Protein AF-A0A9E3B1H8-F1 (afdb_monomer)

Structure (mmCIF, N/CA/C/O backbone):
data_AF-A0A9E3B1H8-F1
#
_entry.id   AF-A0A9E3B1H8-F1
#
loop_
_atom_site.group_PDB
_atom_site.id
_atom_site.type_symbol
_atom_site.label_atom_id
_atom_site.label_alt_id
_atom_site.label_comp_id
_atom_site.label_asym_id
_atom_site.label_entity_id
_atom_site.label_seq_id
_atom_site.pdbx_PDB_ins_code
_atom_site.Cartn_x
_atom_site.Cartn_y
_atom_site.Cartn_z
_atom_site.occupancy
_atom_site.B_iso_or_equiv
_atom_site.auth_seq_id
_atom_site.auth_comp_id
_atom_site.auth_asym_id
_atom_site.auth_atom_id
_atom_site.pdbx_PDB_model_num
ATOM 1 N N . MET A 1 1 ? -5.905 3.037 27.841 1.00 47.97 1 MET A N 1
ATOM 2 C CA . MET A 1 1 ? -5.403 2.439 26.587 1.00 47.97 1 MET A 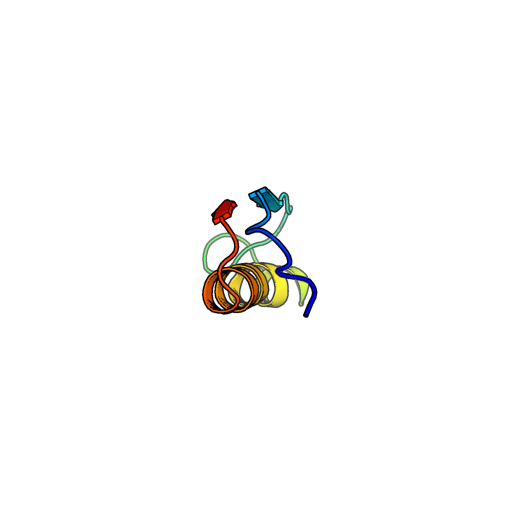CA 1
ATOM 3 C C . MET A 1 1 ? -6.093 3.175 25.456 1.00 47.97 1 MET A C 1
ATOM 5 O O . MET A 1 1 ? -7.316 3.140 25.407 1.00 47.97 1 MET A O 1
ATOM 9 N N . GLN A 1 2 ? -5.357 3.962 24.672 1.00 57.84 2 GLN A N 1
ATOM 10 C CA . GLN A 1 2 ? -5.933 4.720 23.559 1.00 57.84 2 GLN A CA 1
ATOM 11 C C . GLN A 1 2 ? -6.385 3.706 22.497 1.00 57.84 2 GLN A C 1
ATOM 13 O O . GLN A 1 2 ? -5.557 2.978 21.964 1.00 57.84 2 GLN A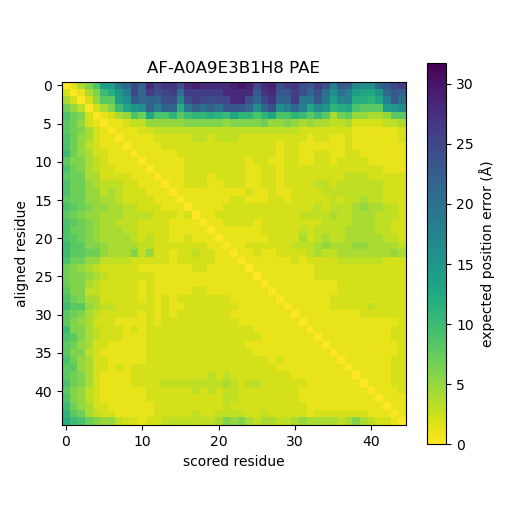 O 1
ATOM 18 N N . TYR A 1 3 ? -7.687 3.607 22.233 1.00 58.22 3 TYR A N 1
ATOM 19 C CA . TYR A 1 3 ? -8.184 2.884 21.063 1.00 58.22 3 TYR A CA 1
ATOM 20 C C . TYR A 1 3 ? -8.014 3.807 19.858 1.00 58.22 3 TYR A C 1
ATOM 22 O O . TYR A 1 3 ? -8.861 4.675 19.626 1.00 58.22 3 TYR A O 1
ATOM 30 N N . GLU A 1 4 ? -6.913 3.672 19.122 1.00 75.12 4 GLU A N 1
ATOM 31 C CA . GLU A 1 4 ? -6.784 4.326 17.820 1.00 75.12 4 GLU A CA 1
ATOM 32 C C . GLU A 1 4 ? -7.868 3.771 16.895 1.00 75.12 4 GLU A C 1
ATOM 34 O O . GLU A 1 4 ? -7.937 2.577 16.610 1.00 75.12 4 GLU A O 1
ATOM 39 N N . GLN A 1 5 ? -8.797 4.649 16.521 1.00 86.31 5 GLN A N 1
ATOM 40 C CA . GLN A 1 5 ? -9.918 4.292 15.665 1.00 86.31 5 GLN A CA 1
ATOM 41 C C . GLN A 1 5 ? -9.403 3.922 14.265 1.00 86.31 5 GLN A C 1
ATOM 43 O O . GLN A 1 5 ? -8.433 4.529 13.801 1.00 86.31 5 GLN A O 1
ATOM 48 N N . PRO A 1 6 ? -10.066 2.990 13.557 1.00 93.44 6 PRO A N 1
ATOM 49 C CA . PRO A 1 6 ? -9.783 2.709 12.155 1.00 93.44 6 PRO A CA 1
ATOM 50 C C . PRO A 1 6 ? -9.741 3.991 11.315 1.00 93.44 6 PRO A C 1
ATOM 52 O O . PRO A 1 6 ? -10.722 4.735 11.242 1.00 93.44 6 PRO A O 1
ATOM 55 N N . LEU A 1 7 ? -8.604 4.247 10.6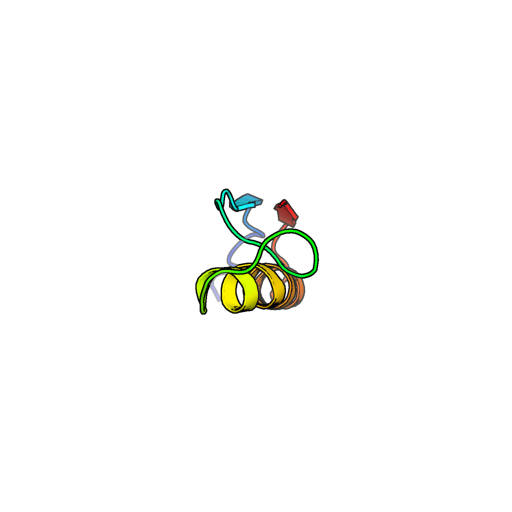68 1.00 96.94 7 LEU A N 1
ATOM 56 C CA . LEU A 1 7 ? -8.454 5.353 9.729 1.00 96.94 7 LEU A CA 1
ATOM 57 C C . LEU A 1 7 ? -9.040 4.993 8.363 1.00 96.94 7 LEU A C 1
ATOM 59 O O . LEU A 1 7 ? -9.079 3.823 7.983 1.00 96.94 7 LEU A O 1
ATOM 63 N 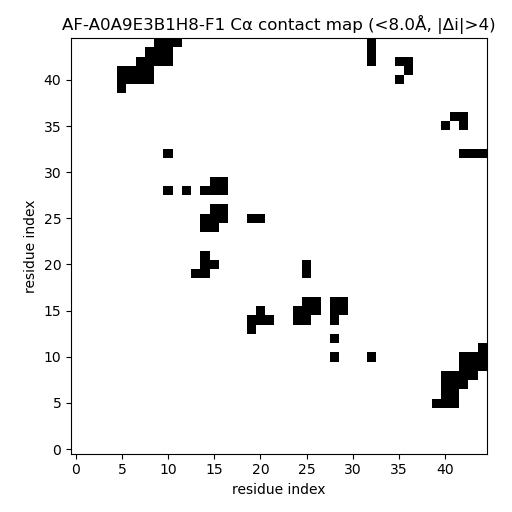N . LYS A 1 8 ? -9.442 6.026 7.614 1.00 97.75 8 LYS A N 1
ATOM 64 C CA . LYS A 1 8 ? -9.792 5.930 6.192 1.00 97.75 8 LYS A CA 1
ATOM 65 C C . LYS A 1 8 ? -8.649 6.497 5.363 1.00 97.75 8 LYS A C 1
ATOM 67 O O . LYS A 1 8 ? -8.338 7.681 5.488 1.00 97.75 8 LYS A O 1
ATOM 72 N N . ILE A 1 9 ? -8.028 5.660 4.541 1.00 97.81 9 ILE A N 1
ATOM 73 C CA . ILE A 1 9 ? -6.795 5.977 3.819 1.00 97.81 9 ILE A CA 1
ATOM 74 C C . ILE A 1 9 ? -7.030 5.759 2.323 1.00 97.81 9 ILE A C 1
ATO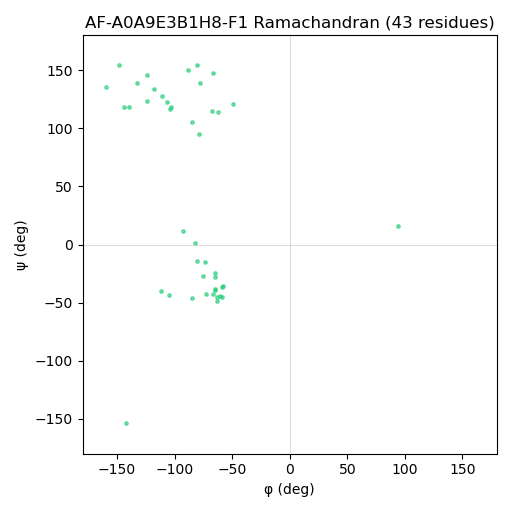M 76 O O . ILE A 1 9 ? -7.394 4.664 1.901 1.00 97.81 9 ILE A O 1
ATOM 80 N N . LEU A 1 10 ? -6.799 6.795 1.516 1.00 98.19 10 LEU A N 1
ATOM 81 C CA . LEU A 1 10 ? -6.747 6.692 0.057 1.00 98.19 10 LEU A CA 1
ATOM 82 C C . LEU A 1 10 ? -5.289 6.809 -0.389 1.00 98.19 10 LEU A C 1
ATOM 84 O O . LEU A 1 10 ? -4.631 7.803 -0.079 1.00 98.19 10 LEU A O 1
ATOM 88 N N . ILE A 1 11 ? -4.795 5.804 -1.107 1.00 97.75 11 ILE A N 1
ATOM 89 C CA . ILE A 1 11 ? -3.436 5.776 -1.649 1.00 97.75 11 ILE A CA 1
ATOM 90 C C . ILE A 1 11 ? -3.508 6.098 -3.137 1.00 97.75 11 ILE A C 1
ATOM 92 O O . ILE A 1 11 ? -4.110 5.357 -3.899 1.00 97.75 11 ILE A O 1
ATOM 96 N N . LEU A 1 12 ? -2.866 7.194 -3.546 1.00 97.75 12 LEU A N 1
ATOM 97 C CA . LEU A 1 12 ? -2.724 7.581 -4.947 1.00 97.75 12 LEU A CA 1
ATOM 98 C C . LEU A 1 12 ? -1.260 7.430 -5.362 1.00 97.75 12 LEU A C 1
ATOM 100 O O . LEU A 1 12 ? -0.371 7.979 -4.709 1.00 97.75 12 LEU A O 1
ATOM 104 N N . ALA A 1 13 ? -1.007 6.711 -6.452 1.00 97.31 13 ALA A N 1
ATOM 105 C CA . ALA A 1 13 ? 0.338 6.514 -6.978 1.00 97.31 13 ALA A CA 1
ATOM 106 C C . ALA A 1 13 ? 0.337 6.367 -8.501 1.00 97.31 13 ALA A C 1
ATOM 108 O O . ALA A 1 13 ? -0.642 5.926 -9.097 1.00 97.31 13 ALA A O 1
ATOM 109 N N . ALA A 1 14 ? 1.466 6.709 -9.123 1.00 97.62 14 ALA A N 1
ATOM 110 C CA . ALA A 1 14 ? 1.684 6.513 -10.556 1.00 97.62 14 ALA A CA 1
ATOM 111 C C . ALA A 1 14 ? 2.081 5.066 -10.919 1.00 97.62 14 ALA A C 1
ATOM 113 O O . ALA A 1 14 ? 2.049 4.697 -12.089 1.00 97.62 14 ALA A O 1
ATOM 114 N N . GLU A 1 15 ? 2.467 4.252 -9.932 1.00 98.25 15 GLU A N 1
ATOM 115 C CA . GLU A 1 15 ? 2.954 2.884 -10.120 1.00 98.25 15 GLU A CA 1
ATOM 116 C C . GLU A 1 15 ? 2.274 1.920 -9.142 1.00 98.25 15 GLU A C 1
ATOM 118 O O . GLU A 1 15 ? 2.114 2.234 -7.962 1.00 98.25 15 GLU A O 1
ATOM 123 N N . ILE A 1 16 ? 1.913 0.730 -9.623 1.00 97.50 16 ILE A N 1
ATOM 124 C CA . ILE A 1 16 ? 1.311 -0.349 -8.836 1.00 97.50 16 ILE A CA 1
ATOM 125 C C . ILE A 1 16 ? 1.488 -1.701 -9.539 1.00 97.50 16 ILE A C 1
ATOM 127 O O . ILE A 1 16 ? 1.241 -1.834 -10.737 1.00 97.50 16 ILE A O 1
ATOM 131 N N . VAL A 1 17 ? 1.862 -2.743 -8.796 1.00 95.69 17 VAL A N 1
ATOM 132 C CA . VAL A 1 17 ? 1.879 -4.119 -9.325 1.00 95.69 17 VAL A CA 1
ATOM 133 C C . VAL A 1 17 ? 0.461 -4.723 -9.378 1.00 95.69 17 VAL A C 1
ATOM 135 O O . VAL A 1 17 ? -0.298 -4.551 -8.426 1.00 95.69 17 VAL A O 1
ATOM 138 N N . PRO A 1 18 ? 0.074 -5.470 -10.433 1.00 94.00 18 PRO A N 1
ATOM 139 C CA . PRO A 1 18 ? 0.863 -5.850 -11.610 1.00 94.00 18 PRO A CA 1
ATOM 140 C C . PRO A 1 18 ? 0.720 -4.895 -12.817 1.00 94.00 18 PRO A C 1
ATOM 142 O O . PRO A 1 18 ? 1.131 -5.255 -13.914 1.00 94.00 18 PRO A O 1
ATOM 145 N N . PHE A 1 19 ? 0.119 -3.713 -12.657 1.00 96.44 19 PHE A N 1
ATOM 146 C CA . PHE A 1 19 ? -0.314 -2.867 -13.779 1.00 96.44 19 PHE A CA 1
ATOM 147 C C . PHE A 1 19 ? 0.779 -1.944 -14.346 1.00 96.44 19 PHE A C 1
ATOM 149 O O . PHE A 1 19 ? 0.929 -1.855 -15.561 1.00 96.44 19 PHE A O 1
ATOM 156 N N . ALA A 1 20 ? 1.539 -1.255 -13.491 1.00 97.25 20 ALA A N 1
ATOM 157 C CA . ALA A 1 20 ? 2.575 -0.299 -13.883 1.00 97.25 20 ALA A CA 1
ATOM 158 C C . ALA A 1 20 ? 3.758 -0.359 -12.907 1.00 97.25 20 ALA A C 1
ATOM 160 O O . ALA A 1 20 ? 3.601 -0.077 -11.720 1.00 97.25 20 ALA A O 1
ATOM 161 N N . LYS A 1 21 ? 4.947 -0.717 -13.405 1.00 96.88 21 LYS A N 1
ATOM 162 C CA . LYS A 1 21 ? 6.179 -0.802 -12.612 1.00 96.88 21 LYS A CA 1
ATOM 163 C C . LYS A 1 21 ? 7.366 -0.260 -13.395 1.00 96.88 21 LYS A C 1
ATOM 165 O O . LYS A 1 21 ? 7.747 -0.830 -14.414 1.00 96.88 21 LYS A O 1
ATOM 170 N N . VAL A 1 22 ? 7.971 0.794 -12.865 1.00 97.12 22 VAL A N 1
ATOM 171 C CA . VAL A 1 22 ? 9.266 1.323 -13.310 1.00 97.12 22 VAL A CA 1
ATOM 172 C C . VAL A 1 22 ? 10.310 1.086 -12.223 1.00 97.12 22 VAL A C 1
ATOM 174 O O . VAL A 1 22 ? 11.434 0.689 -12.523 1.00 97.12 22 VAL A O 1
ATOM 177 N N . GLY A 1 23 ? 9.929 1.264 -10.955 1.00 94.50 23 GLY A N 1
ATOM 178 C CA . GLY A 1 23 ? 10.829 1.121 -9.817 1.00 94.50 23 GLY A CA 1
ATOM 179 C C . GLY A 1 23 ? 10.187 0.475 -8.590 1.00 94.50 23 GLY A C 1
ATOM 180 O O . GLY A 1 23 ? 9.259 -0.336 -8.676 1.00 94.50 23 GLY A O 1
ATOM 181 N N . GLY A 1 24 ? 10.736 0.814 -7.420 1.00 97.88 24 GLY A N 1
ATOM 182 C CA . GLY A 1 24 ? 10.302 0.273 -6.128 1.00 97.88 24 GLY A CA 1
ATOM 183 C C . GLY A 1 24 ? 8.963 0.824 -5.631 1.00 97.88 24 GLY A C 1
ATOM 184 O O . GLY A 1 24 ? 8.356 0.224 -4.747 1.00 97.88 24 GLY A O 1
ATOM 185 N N . LEU A 1 25 ? 8.462 1.926 -6.210 1.00 98.12 25 LEU A N 1
ATOM 186 C CA . LEU A 1 25 ? 7.168 2.501 -5.829 1.00 98.12 25 LEU A CA 1
ATOM 187 C C . LEU A 1 25 ? 6.035 1.485 -6.015 1.00 98.12 25 LEU A C 1
ATOM 189 O O . LEU A 1 25 ? 5.236 1.299 -5.101 1.00 98.12 25 LEU A O 1
ATOM 193 N N . ALA A 1 26 ? 6.015 0.769 -7.145 1.00 97.88 26 ALA A N 1
ATOM 194 C CA . ALA A 1 26 ? 5.002 -0.248 -7.429 1.00 97.88 26 ALA A CA 1
ATOM 195 C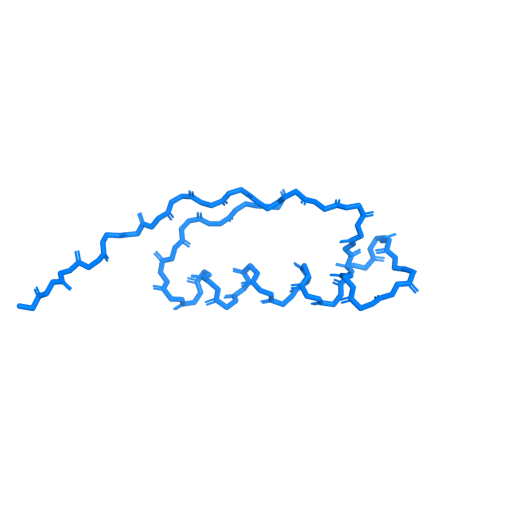 C . ALA A 1 26 ? 4.946 -1.357 -6.362 1.00 97.88 26 ALA A C 1
ATOM 197 O O . ALA A 1 26 ? 3.865 -1.858 -6.050 1.00 97.88 26 ALA A O 1
ATOM 198 N N . ASP A 1 27 ? 6.103 -1.731 -5.799 1.00 97.75 27 ASP A N 1
ATOM 199 C CA . ASP A 1 27 ? 6.199 -2.774 -4.771 1.00 97.75 27 ASP A CA 1
ATOM 200 C C . ASP A 1 27 ? 5.637 -2.269 -3.441 1.00 97.75 27 ASP A C 1
ATOM 202 O O . ASP A 1 27 ? 4.869 -2.970 -2.779 1.00 97.75 27 ASP A O 1
ATOM 206 N N . VAL A 1 28 ? 5.960 -1.022 -3.081 1.00 97.50 28 VAL A N 1
ATOM 207 C CA . VAL A 1 28 ? 5.432 -0.369 -1.876 1.00 97.50 28 VAL A CA 1
ATOM 208 C C . VAL A 1 28 ? 3.917 -0.217 -1.974 1.00 97.50 28 VAL A C 1
ATOM 210 O O . VAL A 1 28 ? 3.209 -0.622 -1.055 1.00 97.50 28 VAL A O 1
ATOM 213 N N . VAL A 1 29 ? 3.404 0.295 -3.095 1.00 97.75 29 VAL A N 1
ATOM 214 C CA . VAL A 1 29 ? 1.959 0.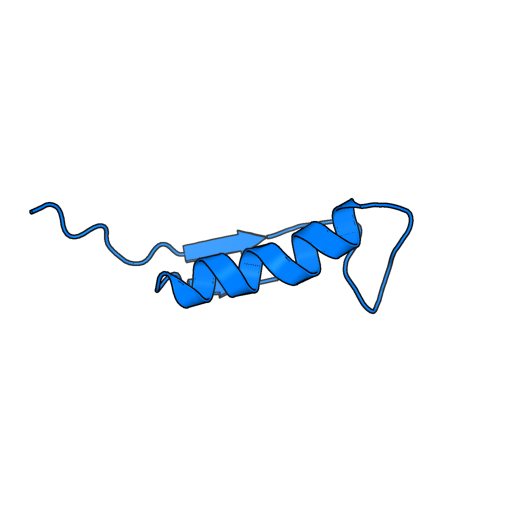470 -3.321 1.00 97.75 29 VAL A CA 1
ATOM 215 C C . VAL A 1 29 ? 1.241 -0.884 -3.381 1.00 97.75 29 VAL A C 1
ATOM 217 O O . VAL A 1 29 ? 0.088 -0.982 -2.979 1.00 97.75 29 VAL A O 1
ATOM 220 N N . GLY A 1 30 ? 1.918 -1.961 -3.789 1.00 95.81 30 GLY A N 1
ATOM 221 C CA . GLY A 1 30 ? 1.371 -3.320 -3.739 1.00 95.81 30 GLY A CA 1
ATOM 222 C C . GLY A 1 30 ? 1.333 -3.959 -2.340 1.00 95.81 30 GLY A C 1
ATOM 223 O O . GLY A 1 30 ? 0.497 -4.837 -2.093 1.00 95.81 30 GLY A O 1
ATOM 224 N N . ALA A 1 31 ? 2.225 -3.553 -1.428 1.00 97.50 31 ALA A N 1
ATOM 225 C CA . ALA A 1 31 ? 2.401 -4.181 -0.113 1.00 97.50 31 ALA A CA 1
ATOM 226 C C . ALA A 1 31 ? 1.818 -3.363 1.055 1.00 97.50 31 ALA A C 1
ATOM 228 O O . ALA A 1 31 ? 1.154 -3.924 1.929 1.00 97.50 31 ALA A O 1
ATOM 229 N N . LEU A 1 32 ? 2.023 -2.044 1.069 1.00 97.50 32 LEU A N 1
ATOM 230 C CA . LEU A 1 32 ? 1.620 -1.157 2.165 1.00 97.50 32 LEU A CA 1
ATOM 231 C C . LEU A 1 32 ? 0.101 -1.140 2.429 1.00 97.50 32 LEU A C 1
ATOM 233 O O . LEU A 1 32 ? -0.275 -1.257 3.597 1.00 97.50 32 LEU A O 1
ATOM 237 N N . PRO A 1 33 ? -0.793 -1.065 1.418 1.00 96.94 33 PRO A N 1
ATOM 238 C CA . PRO A 1 33 ? -2.235 -1.085 1.667 1.00 96.94 33 PRO A CA 1
ATOM 239 C C . PRO A 1 33 ? -2.684 -2.354 2.395 1.00 96.94 33 PRO A C 1
ATOM 241 O O . PRO A 1 33 ? -3.540 -2.299 3.275 1.00 96.94 33 PRO A O 1
ATOM 244 N N . LYS A 1 34 ? -2.061 -3.498 2.074 1.00 96.31 34 LYS A N 1
ATOM 245 C CA . LYS A 1 34 ? -2.339 -4.785 2.725 1.00 96.31 34 LYS A CA 1
ATOM 246 C C . LYS A 1 34 ? -1.897 -4.770 4.186 1.00 96.31 34 LYS A C 1
ATOM 248 O O . LYS A 1 34 ? -2.643 -5.228 5.044 1.00 96.31 34 LYS A O 1
ATOM 253 N N . ALA A 1 35 ? -0.718 -4.216 4.471 1.00 97.50 35 ALA A N 1
ATOM 254 C CA . ALA A 1 35 ? -0.214 -4.085 5.836 1.00 97.50 35 ALA A CA 1
ATOM 255 C C . ALA A 1 35 ? -1.107 -3.168 6.689 1.00 97.50 35 ALA A C 1
ATOM 257 O O . ALA A 1 35 ? -1.480 -3.535 7.798 1.00 97.50 35 ALA A O 1
ATOM 258 N N . LEU A 1 36 ? -1.514 -2.014 6.154 1.00 96.75 36 LEU A N 1
ATOM 259 C CA . LEU A 1 36 ? -2.417 -1.081 6.838 1.00 96.75 36 LEU A CA 1
ATOM 260 C C . LEU A 1 36 ? -3.813 -1.681 7.057 1.00 96.75 36 LEU A C 1
ATOM 262 O O . LEU A 1 36 ? -4.397 -1.514 8.125 1.00 96.75 36 LEU A O 1
ATOM 266 N N . SER A 1 37 ? -4.331 -2.425 6.078 1.00 96.44 37 SER A N 1
ATOM 267 C CA . SER A 1 37 ? -5.599 -3.144 6.225 1.00 96.44 37 SER A CA 1
ATOM 268 C C . SER A 1 37 ? -5.515 -4.238 7.299 1.00 96.44 37 SER A C 1
ATOM 270 O O . SER A 1 37 ? -6.437 -4.375 8.100 1.00 96.44 37 SER A O 1
ATOM 272 N N . ALA A 1 38 ? -4.384 -4.948 7.404 1.00 97.19 38 ALA A N 1
ATOM 273 C CA . ALA A 1 38 ? -4.147 -5.936 8.461 1.00 97.19 38 ALA A CA 1
ATOM 274 C C . ALA A 1 38 ? -4.077 -5.321 9.873 1.00 97.19 38 ALA A C 1
ATOM 276 O O . ALA A 1 38 ? -4.374 -6.003 10.851 1.00 97.19 38 ALA A O 1
ATOM 277 N N . LEU A 1 39 ? -3.735 -4.032 9.983 1.00 96.19 39 LEU A N 1
ATOM 278 C CA . LEU A 1 39 ? -3.800 -3.260 11.231 1.00 96.19 39 LEU A CA 1
ATOM 279 C C . LEU A 1 39 ? -5.210 -2.716 11.536 1.00 96.19 39 LEU A C 1
ATOM 281 O O . LEU A 1 39 ? -5.405 -2.057 12.555 1.00 96.19 39 LEU A O 1
ATOM 285 N N . GLY A 1 40 ? -6.202 -3.002 10.687 1.00 96.06 40 GLY A N 1
ATOM 286 C CA . GLY A 1 40 ? -7.604 -2.646 10.911 1.00 96.06 40 GLY A CA 1
ATOM 287 C C . GLY A 1 40 ? -8.042 -1.320 10.288 1.00 96.06 40 GLY A C 1
ATOM 288 O O . GLY A 1 40 ? -9.086 -0.798 10.669 1.00 96.06 40 GLY A O 1
ATOM 289 N N . HIS A 1 41 ? -7.276 -0.755 9.351 1.00 96.50 41 HIS A N 1
ATOM 290 C CA . HIS A 1 41 ? -7.657 0.471 8.640 1.00 96.50 41 HIS A CA 1
ATOM 291 C C . HIS A 1 41 ? -8.495 0.188 7.375 1.00 96.50 41 HIS A C 1
ATOM 293 O O . HIS A 1 41 ? -8.321 -0.840 6.717 1.00 96.50 41 HIS A O 1
ATOM 299 N N . ASP A 1 42 ? -9.378 1.125 7.007 1.00 97.44 42 ASP A N 1
ATOM 300 C CA . ASP A 1 42 ? -10.108 1.136 5.728 1.00 97.44 42 ASP A CA 1
ATOM 301 C C . ASP A 1 42 ? -9.221 1.798 4.668 1.00 97.44 42 ASP A C 1
ATOM 303 O O . ASP A 1 42 ? -9.004 3.012 4.693 1.00 97.44 42 ASP A O 1
ATOM 307 N N . VAL A 1 43 ? -8.661 0.990 3.768 1.00 97.88 43 VAL A N 1
ATOM 308 C CA . VAL A 1 43 ? -7.677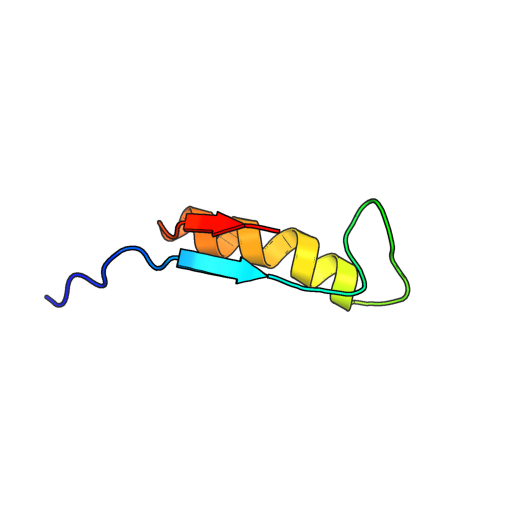 1.436 2.777 1.00 97.88 43 VAL A CA 1
ATOM 309 C C . VAL A 1 43 ? -8.211 1.233 1.367 1.00 97.88 43 VAL A C 1
ATOM 311 O O . VAL A 1 43 ? -8.711 0.159 1.032 1.00 97.88 43 VAL A O 1
ATOM 314 N N . ARG A 1 44 ? -8.056 2.254 0.522 1.00 96.88 44 ARG A N 1
ATOM 315 C CA . ARG A 1 44 ? -8.401 2.228 -0.904 1.00 96.88 44 ARG A CA 1
ATOM 316 C C . ARG A 1 44 ? -7.189 2.587 -1.760 1.00 96.88 44 ARG A C 1
ATOM 318 O O . ARG A 1 44 ? -6.369 3.408 -1.347 1.00 96.88 44 ARG A O 1
ATOM 325 N N . LEU A 1 45 ? -7.113 1.958 -2.928 1.00 91.56 45 LEU A N 1
ATOM 326 C CA . LEU A 1 45 ? -6.122 2.167 -3.986 1.00 91.56 45 LEU A CA 1
ATOM 327 C C . LEU A 1 45 ? -6.789 2.818 -5.197 1.00 91.56 45 LEU A C 1
ATOM 329 O O . LEU A 1 45 ? -7.967 2.469 -5.448 1.00 91.56 45 LEU A O 1
#

Solvent-accessible surface area (backbone atoms only — not comparable to full-atom values): 2843 Å² total; per-residue (Å²): 132,86,78,80,69,70,49,82,44,78,54,84,72,94,34,30,63,94,82,34,75,91,61,69,59,8,56,48,58,56,45,49,53,56,54,47,36,73,76,56,30,51,62,46,115

Mean predicted aligned error: 3.9 Å

pLDDT: mean 93.31, std 11.05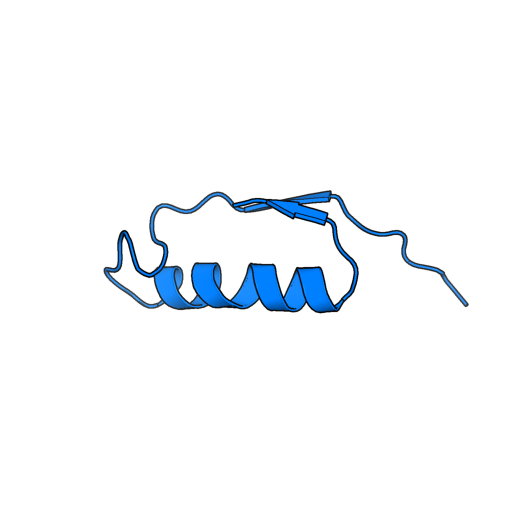, range [47.97, 98.25]

Secondary structure (DSSP, 8-state):
----PPPEEE---S-BTTTB-SSSHHHHHHHHHHHHHHTT-EEE-

Sequence (45 aa):
MQYEQPLKILILAAEIVPFAKVGGLADVVGALPKALSALGHDVRL

Nearest PDB structures (foldseek):
  6gne-assembly1_A  TM=9.072E-01  e=3.565E-02  Arabidopsis thaliana
  6gng-assembly2_B  TM=9.343E-01  e=5.091E-02  Cyanophora paradoxa
  6gnf-assembly3_C  TM=9.340E-01  e=8.383E-02  Cyanobacterium sp. CLg1
  6gnf-assembly2_B  TM=8.896E-01  e=7.269E-02  Cyanobacterium sp. CLg1
  2r4t-assembly1_A  TM=9.463E-01  e=1.285E-01  unclassified

Radius of gyration: 12.31 Å; Cα contacts (8 Å, |Δi|>4): 48; chains: 1; bounding box: 21×14×40 Å

Foldseek 3Di:
DDPPDAEAEEDDDPAAPPPHDDDCVNVCNDPVQVVSVVVPHRYHD